Protein AF-A0A1H3EQS1-F1 (afdb_monomer_lite)

InterPro domains:
  IPR036527 SCP2 sterol-binding domain superfamily [SSF55718] (4-58)

Foldseek 3Di:
DPQDQQEWEAEPVDGDIDGHHDPDNHRKYKYYHPCVSVVNDPDDIDIDPDDDPPPPPPD

Sequence (59 aa):
MTGGPALLLRPDDRDAERRGDIGGETPRVVRGSTVDLSGRGPGELKAEGGELPELGRWR

Structure (mmCIF, N/CA/C/O backbone):
data_AF-A0A1H3EQS1-F1
#
_entry.id   AF-A0A1H3EQS1-F1
#
loop_
_atom_site.group_PDB
_atom_site.id
_atom_site.type_symbol
_atom_site.label_atom_id
_atom_site.label_alt_id
_atom_site.label_comp_id
_atom_site.label_asym_id
_atom_site.label_entity_id
_atom_site.label_seq_id
_atom_site.pdbx_PDB_ins_code
_atom_site.Cartn_x
_atom_site.Cartn_y
_atom_site.Cartn_z
_atom_site.occupancy
_atom_site.B_iso_or_equiv
_atom_site.auth_seq_id
_atom_site.auth_comp_id
_atom_site.auth_asym_id
_atom_site.auth_atom_id
_atom_site.pdbx_PDB_model_num
ATOM 1 N N . MET A 1 1 ? -18.602 -6.904 12.675 1.00 37.03 1 MET A N 1
ATOM 2 C CA . MET A 1 1 ? -18.542 -6.165 11.398 1.00 37.03 1 MET A CA 1
ATOM 3 C C . MET A 1 1 ? -17.320 -6.668 10.656 1.00 37.03 1 MET A C 1
ATOM 5 O O . MET A 1 1 ? -16.233 -6.600 11.207 1.00 37.03 1 MET A O 1
ATOM 9 N N . THR A 1 2 ? -17.505 -7.289 9.496 1.00 48.47 2 THR A N 1
ATOM 10 C CA . THR A 1 2 ? -16.418 -7.786 8.641 1.00 48.47 2 THR A CA 1
ATOM 11 C C . THR A 1 2 ? -15.717 -6.588 8.005 1.00 48.47 2 THR A C 1
ATOM 13 O O . THR A 1 2 ? -16.287 -5.950 7.121 1.00 48.47 2 THR A O 1
ATOM 16 N N . GLY A 1 3 ? -14.542 -6.233 8.532 1.00 52.59 3 GLY A N 1
ATOM 17 C CA . GLY A 1 3 ? -13.710 -5.145 8.022 1.00 52.59 3 GLY A CA 1
ATOM 18 C C . GLY A 1 3 ? -13.289 -5.430 6.584 1.00 52.59 3 GLY A C 1
ATOM 19 O O . GLY A 1 3 ? -12.855 -6.535 6.272 1.00 52.59 3 GLY A O 1
ATOM 20 N N . GLY A 1 4 ? -13.495 -4.455 5.698 1.00 52.50 4 GLY A N 1
ATOM 21 C CA . GLY A 1 4 ? -12.948 -4.496 4.345 1.00 52.50 4 GLY A CA 1
ATOM 22 C C . GLY A 1 4 ? -11.420 -4.353 4.361 1.00 52.50 4 GLY A C 1
ATOM 23 O O . GLY A 1 4 ? -10.853 -4.007 5.397 1.00 52.50 4 GLY A O 1
ATOM 24 N N . PRO A 1 5 ? -10.748 -4.591 3.223 1.00 57.00 5 PRO A N 1
ATOM 25 C CA . PRO A 1 5 ? -9.292 -4.600 3.156 1.00 57.00 5 PRO A CA 1
ATOM 26 C C . PRO A 1 5 ? -8.719 -3.255 3.607 1.00 57.00 5 PRO A C 1
ATOM 28 O O . PRO A 1 5 ? -9.013 -2.213 3.018 1.00 57.00 5 PRO A O 1
ATOM 31 N N . ALA A 1 6 ? -7.889 -3.290 4.648 1.00 71.19 6 ALA A N 1
ATOM 32 C CA . ALA A 1 6 ? -7.260 -2.104 5.219 1.00 71.19 6 ALA A CA 1
ATOM 33 C C . ALA A 1 6 ? -6.078 -1.574 4.375 1.00 71.19 6 ALA A C 1
ATOM 35 O O . ALA A 1 6 ? -5.540 -0.507 4.671 1.00 71.19 6 ALA A O 1
ATOM 36 N N . LEU A 1 7 ? -5.679 -2.277 3.307 1.00 78.62 7 LEU A N 1
ATOM 37 C CA . LEU A 1 7 ? -4.608 -1.855 2.405 1.00 78.62 7 LEU A CA 1
ATOM 38 C C . LEU A 1 7 ? -4.964 -2.069 0.931 1.00 78.62 7 LEU A C 1
ATOM 40 O O . LEU A 1 7 ? -5.379 -3.148 0.511 1.00 78.62 7 LEU A O 1
ATOM 44 N N . LEU 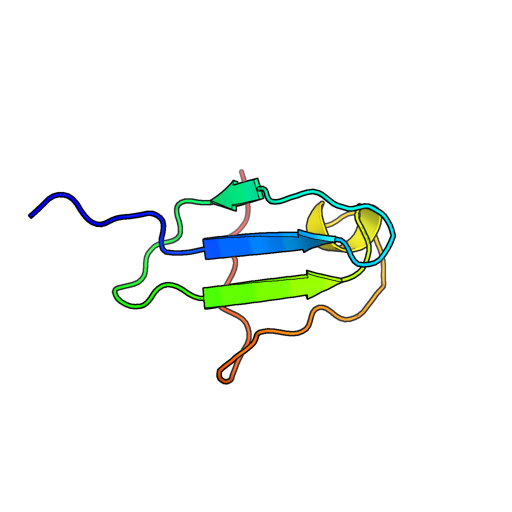A 1 8 ? -4.705 -1.051 0.119 1.00 84.62 8 LEU A N 1
ATOM 45 C CA . LEU A 1 8 ? -4.764 -1.096 -1.337 1.00 84.62 8 LEU A CA 1
ATOM 46 C C . LEU A 1 8 ? -3.385 -0.738 -1.894 1.00 84.62 8 LEU A C 1
ATOM 48 O O . LEU A 1 8 ? -2.873 0.339 -1.626 1.00 84.62 8 LEU A O 1
ATOM 52 N N . LEU A 1 9 ? -2.783 -1.623 -2.678 1.00 86.38 9 LEU A N 1
ATOM 53 C CA . LEU A 1 9 ? -1.525 -1.395 -3.384 1.00 86.38 9 LEU A CA 1
ATOM 54 C C . LEU A 1 9 ? -1.826 -1.051 -4.845 1.00 86.38 9 LEU A C 1
ATOM 56 O O . LEU A 1 9 ? -2.510 -1.820 -5.527 1.00 86.38 9 LEU A O 1
ATOM 60 N N . ARG A 1 10 ? -1.295 0.070 -5.330 1.00 88.62 10 ARG A N 1
ATOM 61 C CA . ARG A 1 10 ? -1.456 0.544 -6.711 1.00 88.62 10 ARG A CA 1
ATOM 62 C C . ARG A 1 10 ? -0.087 0.815 -7.334 1.00 88.62 10 ARG A C 1
ATOM 64 O O . ARG A 1 10 ? 0.532 1.814 -6.973 1.00 88.62 10 ARG A O 1
ATOM 71 N N . PRO A 1 11 ? 0.413 -0.071 -8.210 1.00 89.12 11 PRO A N 1
ATOM 72 C CA . PRO A 1 11 ? 1.670 0.149 -8.898 1.00 89.12 11 PRO A CA 1
ATOM 73 C C . PRO A 1 11 ? 1.600 1.342 -9.848 1.00 89.12 11 PRO A C 1
A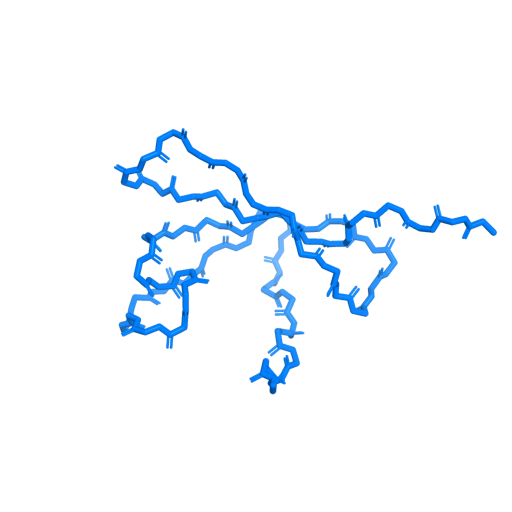TOM 75 O O . PRO A 1 11 ? 0.597 1.522 -10.530 1.00 89.12 11 PRO A O 1
ATOM 78 N N . ASP A 1 12 ? 2.676 2.117 -9.934 1.00 87.31 12 ASP A N 1
ATOM 79 C CA . ASP A 1 12 ? 2.766 3.231 -10.887 1.00 87.31 12 ASP A CA 1
ATOM 80 C C . ASP A 1 12 ? 3.177 2.761 -12.299 1.00 87.31 12 ASP A C 1
ATOM 82 O O . ASP A 1 12 ? 2.857 3.405 -13.294 1.00 87.31 12 ASP A O 1
ATOM 86 N N . ASP A 1 13 ? 3.870 1.622 -12.409 1.00 86.88 13 ASP A N 1
ATOM 87 C CA . ASP A 1 13 ? 4.357 1.057 -13.680 1.00 86.88 13 ASP A CA 1
ATOM 88 C C . ASP A 1 13 ? 3.326 0.208 -14.438 1.00 86.88 13 ASP A C 1
ATOM 90 O O . ASP A 1 13 ? 3.571 -0.180 -15.583 1.00 86.88 13 ASP A O 1
ATOM 94 N N . ARG A 1 14 ? 2.179 -0.101 -13.825 1.00 83.62 14 ARG A N 1
ATOM 95 C CA . ARG A 1 14 ? 1.105 -0.876 -14.457 1.00 83.62 14 ARG A CA 1
ATOM 96 C C . ARG A 1 14 ? -0.250 -0.537 -13.858 1.00 83.62 14 ARG A C 1
ATOM 98 O O . ARG A 1 14 ? -0.365 -0.340 -12.655 1.00 83.62 14 ARG A O 1
ATOM 105 N N . ASP A 1 15 ? -1.283 -0.585 -14.688 1.00 85.19 15 ASP A N 1
ATOM 106 C CA . ASP A 1 15 ? -2.665 -0.390 -14.250 1.00 85.19 15 ASP A CA 1
ATOM 107 C C . ASP A 1 15 ? -3.186 -1.652 -13.543 1.00 85.19 15 ASP A C 1
ATOM 109 O O . ASP A 1 15 ? -3.795 -2.541 -14.141 1.00 85.19 15 ASP A O 1
ATOM 113 N N . ALA A 1 16 ? -2.829 -1.789 -12.266 1.00 84.56 16 ALA A N 1
ATOM 114 C CA . ALA A 1 16 ? -3.223 -2.902 -11.416 1.00 84.56 16 ALA A CA 1
ATOM 115 C C . ALA A 1 16 ? -3.572 -2.413 -10.003 1.00 84.56 16 ALA A C 1
ATOM 117 O O . ALA A 1 16 ? -2.999 -1.459 -9.489 1.00 84.56 16 ALA A O 1
ATOM 118 N N . GLU A 1 17 ? -4.478 -3.115 -9.328 1.00 83.62 17 GLU A N 1
ATOM 119 C CA . GLU A 1 17 ? -4.779 -2.894 -7.912 1.00 83.62 17 GLU A CA 1
ATOM 120 C C . GLU A 1 17 ? -4.670 -4.228 -7.174 1.00 83.62 17 GLU A C 1
ATOM 122 O O . GLU A 1 17 ? -5.213 -5.244 -7.616 1.00 83.62 17 GLU A O 1
ATOM 127 N N . ARG A 1 18 ? -3.971 -4.241 -6.037 1.00 80.25 18 ARG A N 1
ATOM 128 C CA . ARG A 1 18 ? -3.886 -5.412 -5.161 1.00 80.25 18 ARG A CA 1
ATOM 129 C C 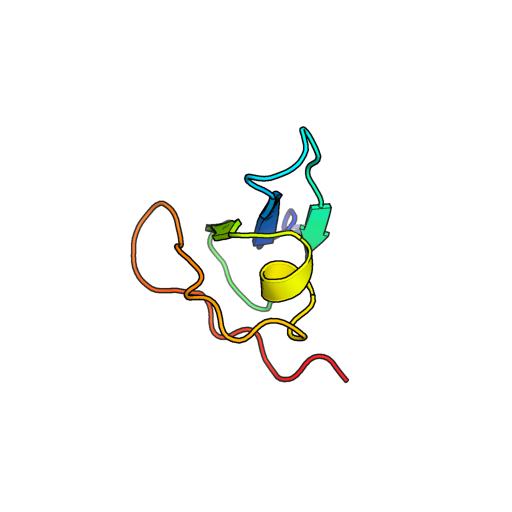. ARG A 1 18 ? -4.369 -5.049 -3.770 1.00 80.25 18 ARG A C 1
ATOM 131 O O . ARG A 1 18 ? -3.923 -4.066 -3.195 1.00 80.25 18 ARG A O 1
ATOM 138 N N . ARG A 1 19 ? -5.260 -5.860 -3.209 1.00 78.12 19 ARG A N 1
ATOM 139 C CA . ARG A 1 19 ? -5.802 -5.634 -1.866 1.00 78.12 19 ARG A CA 1
ATOM 140 C C . ARG A 1 19 ? -5.033 -6.472 -0.856 1.00 78.12 19 ARG A C 1
ATOM 142 O O . ARG A 1 19 ? -4.795 -7.654 -1.099 1.00 78.12 19 ARG A O 1
ATOM 149 N N . GLY A 1 20 ? -4.608 -5.836 0.225 1.00 74.19 20 GLY A N 1
ATOM 150 C CA . GLY A 1 20 ? -3.958 -6.462 1.363 1.00 74.19 20 GLY A CA 1
ATOM 151 C C . GLY A 1 20 ? -4.825 -6.315 2.605 1.00 74.19 20 GLY A C 1
ATOM 152 O O . GLY A 1 20 ? -5.471 -5.286 2.811 1.00 74.19 20 GLY A O 1
ATOM 153 N N . ASP A 1 21 ? -4.815 -7.349 3.432 1.00 68.38 21 ASP A N 1
ATOM 154 C CA . ASP A 1 21 ? -5.321 -7.261 4.792 1.00 68.38 21 ASP A CA 1
ATOM 155 C C . ASP A 1 21 ? -4.148 -6.863 5.686 1.00 68.38 21 ASP A C 1
ATOM 157 O O . ASP A 1 21 ? -3.158 -7.588 5.790 1.00 68.38 21 ASP A O 1
ATOM 161 N N . ILE A 1 22 ? -4.230 -5.677 6.276 1.00 67.00 22 ILE A N 1
ATOM 162 C CA . ILE A 1 22 ? -3.317 -5.247 7.333 1.00 67.00 22 ILE A CA 1
ATOM 163 C C . ILE A 1 22 ? -4.132 -5.015 8.594 1.00 67.00 22 ILE A C 1
ATOM 165 O O . ILE A 1 22 ? -5.296 -4.625 8.523 1.00 67.00 22 ILE A O 1
ATOM 169 N N . GLY A 1 23 ? -3.522 -5.233 9.757 1.00 58.50 23 GLY A N 1
ATOM 170 C CA . GLY A 1 23 ? -4.132 -4.811 11.011 1.00 58.50 23 GLY A CA 1
ATOM 171 C C . GLY A 1 23 ? -4.295 -3.292 11.005 1.00 58.50 23 GLY A C 1
ATOM 172 O O . GLY A 1 23 ? -3.305 -2.568 11.027 1.00 58.50 23 GLY A O 1
ATOM 173 N N . GLY A 1 24 ? -5.533 -2.809 10.936 1.00 60.62 24 GLY A N 1
ATOM 174 C CA . GLY A 1 24 ? -5.827 -1.381 10.933 1.0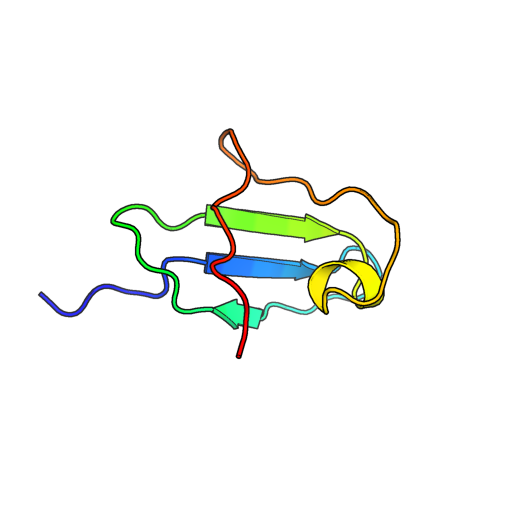0 60.62 24 GLY A CA 1
ATOM 175 C C . GLY A 1 24 ? -7.306 -1.101 10.692 1.00 60.62 24 GLY A C 1
ATOM 176 O O . GLY A 1 24 ? -7.968 -1.806 9.938 1.00 60.62 24 GLY A O 1
ATOM 177 N N . GLU A 1 25 ? -7.834 -0.064 11.341 1.00 58.75 25 GLU A N 1
ATOM 178 C CA . GLU A 1 25 ? -9.246 0.330 11.212 1.00 58.75 25 GLU A CA 1
ATOM 179 C C . GLU A 1 25 ? -9.524 1.160 9.949 1.00 58.75 25 GLU A C 1
ATOM 181 O O . GLU A 1 25 ? -10.668 1.256 9.512 1.00 58.75 25 GLU A O 1
ATOM 186 N N . THR A 1 26 ? -8.496 1.774 9.349 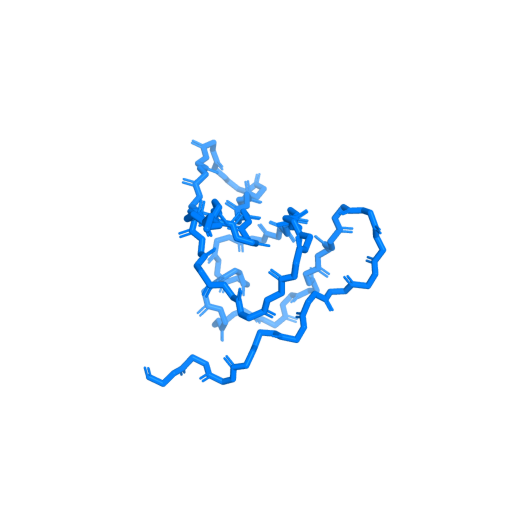1.00 66.31 26 THR A N 1
ATOM 187 C CA . THR A 1 26 ? -8.651 2.686 8.205 1.00 66.31 26 THR A CA 1
ATOM 188 C C . THR A 1 26 ? -7.993 2.124 6.944 1.00 66.31 26 THR A C 1
ATOM 190 O O . THR A 1 26 ? -6.790 1.856 6.976 1.00 66.31 26 THR A O 1
ATOM 193 N N . PRO A 1 27 ? -8.728 2.002 5.821 1.00 66.62 27 PRO A N 1
ATOM 194 C CA . PRO A 1 27 ? -8.152 1.588 4.549 1.00 66.62 27 PRO A CA 1
ATOM 195 C C . PRO A 1 27 ? -7.144 2.623 4.041 1.00 66.62 27 PRO A C 1
ATOM 197 O O . PRO A 1 27 ? -7.471 3.803 3.914 1.00 66.62 27 PRO A O 1
ATOM 200 N N . ARG A 1 28 ? -5.919 2.183 3.731 1.00 75.44 28 ARG A N 1
ATOM 201 C CA . ARG A 1 28 ? -4.860 3.029 3.158 1.00 75.44 28 ARG A CA 1
ATOM 202 C C . ARG A 1 28 ? -4.492 2.585 1.754 1.00 75.44 28 ARG A C 1
ATOM 204 O O . ARG A 1 28 ? -4.407 1.393 1.473 1.00 75.44 28 ARG A O 1
ATOM 211 N N . VAL A 1 29 ? -4.244 3.551 0.877 1.00 84.69 29 VAL A N 1
ATOM 212 C CA . VAL A 1 29 ? -3.746 3.298 -0.480 1.00 84.69 29 VAL A CA 1
ATOM 213 C C . VAL A 1 29 ? -2.247 3.556 -0.491 1.00 84.69 29 VAL A C 1
ATOM 215 O O . VAL A 1 29 ? -1.822 4.630 -0.085 1.00 84.69 29 VAL A O 1
ATOM 218 N N . VAL A 1 30 ? -1.452 2.599 -0.958 1.00 84.81 30 VAL A N 1
ATOM 219 C CA . VAL A 1 30 ? -0.002 2.723 -1.120 1.00 84.81 30 VAL A CA 1
ATOM 220 C C . VAL A 1 30 ? 0.354 2.616 -2.596 1.00 84.81 30 VAL A C 1
ATOM 222 O O . VAL A 1 30 ? -0.081 1.694 -3.290 1.00 84.81 30 VAL A O 1
ATOM 225 N N . ARG A 1 31 ? 1.155 3.572 -3.062 1.00 86.62 31 ARG A N 1
ATOM 226 C CA . ARG A 1 31 ? 1.670 3.676 -4.425 1.00 86.62 31 ARG A CA 1
ATOM 227 C C . ARG A 1 31 ? 3.186 3.509 -4.449 1.00 86.62 31 ARG A C 1
ATOM 229 O O . ARG A 1 31 ? 3.862 3.789 -3.457 1.00 86.62 31 ARG A O 1
ATOM 236 N N . GLY A 1 32 ? 3.697 3.031 -5.574 1.00 85.50 32 GLY A N 1
ATOM 237 C CA . GLY A 1 32 ? 5.115 2.781 -5.819 1.00 85.50 32 GLY A CA 1
ATOM 238 C C . GLY A 1 32 ? 5.299 1.847 -7.011 1.00 85.50 32 GLY A C 1
ATOM 239 O O . GLY A 1 32 ? 4.318 1.417 -7.616 1.00 85.50 32 GLY A O 1
ATOM 240 N N . SER A 1 33 ? 6.535 1.479 -7.354 1.00 85.88 33 SER A N 1
ATOM 241 C CA . SER A 1 33 ? 6.728 0.482 -8.412 1.00 85.88 33 SER A CA 1
ATOM 242 C C . SER A 1 33 ? 6.265 -0.910 -7.958 1.00 85.88 33 SER A C 1
ATOM 244 O O . SER A 1 33 ? 6.263 -1.234 -6.771 1.00 85.88 33 SER A O 1
ATOM 246 N N . THR A 1 34 ? 5.922 -1.791 -8.895 1.00 85.75 34 THR A N 1
ATOM 247 C CA . THR A 1 34 ? 5.562 -3.191 -8.645 1.00 85.75 34 THR A CA 1
ATOM 248 C C . THR A 1 34 ? 6.642 -3.912 -7.835 1.00 85.75 34 THR A C 1
ATOM 250 O O . THR A 1 34 ? 6.327 -4.761 -6.996 1.00 85.75 34 THR A O 1
ATOM 253 N N . VAL A 1 35 ? 7.915 -3.583 -8.072 1.00 83.75 35 VAL A N 1
ATOM 254 C CA . VAL A 1 35 ? 9.059 -4.178 -7.372 1.00 83.75 35 VAL A CA 1
ATOM 255 C C . VAL A 1 35 ? 9.132 -3.668 -5.928 1.00 83.75 35 VAL A C 1
ATOM 257 O O . VAL A 1 35 ? 9.310 -4.474 -5.010 1.00 83.75 35 VAL A O 1
ATOM 260 N N . ASP A 1 36 ? 8.903 -2.371 -5.711 1.00 84.75 36 ASP A N 1
ATOM 261 C CA . ASP A 1 36 ? 8.871 -1.754 -4.376 1.00 84.75 36 ASP A CA 1
ATOM 262 C C . ASP A 1 36 ? 7.676 -2.256 -3.554 1.00 84.75 36 ASP A C 1
ATOM 264 O O . ASP A 1 36 ? 7.841 -2.698 -2.419 1.00 84.75 36 ASP A O 1
ATOM 268 N N . LEU A 1 37 ? 6.479 -2.306 -4.151 1.00 81.12 37 LEU A N 1
ATOM 269 C CA . LEU A 1 37 ? 5.253 -2.823 -3.521 1.00 81.12 37 LEU A CA 1
ATOM 270 C C . LEU A 1 37 ? 5.338 -4.317 -3.175 1.00 81.12 37 LEU A C 1
ATOM 272 O O . LEU A 1 37 ? 4.541 -4.820 -2.385 1.00 81.12 37 LEU A O 1
ATOM 276 N N . SER A 1 38 ? 6.296 -5.036 -3.763 1.00 80.00 38 SER A N 1
ATOM 277 C CA . SER A 1 38 ? 6.598 -6.431 -3.428 1.00 80.00 38 SER A CA 1
ATOM 278 C C . SER A 1 38 ? 7.650 -6.568 -2.317 1.00 80.00 38 SER A C 1
ATOM 280 O O . SER A 1 38 ? 8.061 -7.689 -2.019 1.00 80.00 38 SER A O 1
ATOM 282 N N . GLY A 1 39 ? 8.130 -5.458 -1.744 1.00 76.50 39 GLY A N 1
ATOM 283 C CA . GLY A 1 39 ? 9.203 -5.430 -0.745 1.00 76.50 39 GLY A CA 1
ATOM 284 C C . GLY A 1 39 ? 10.576 -5.824 -1.299 1.00 76.50 39 GLY A C 1
ATOM 285 O O . GLY A 1 39 ? 11.461 -6.205 -0.537 1.00 76.50 39 GLY A O 1
ATOM 286 N N . ARG A 1 40 ? 10.746 -5.804 -2.627 1.00 76.62 40 ARG A N 1
ATOM 287 C CA . ARG A 1 40 ? 11.980 -6.227 -3.315 1.00 76.62 40 ARG A CA 1
ATOM 288 C C . ARG A 1 40 ? 12.766 -5.070 -3.911 1.00 76.62 40 ARG A C 1
ATOM 290 O O . ARG A 1 40 ? 13.887 -5.279 -4.366 1.00 76.62 40 ARG A O 1
ATOM 297 N N . GLY A 1 41 ? 12.160 -3.894 -3.974 1.00 71.81 41 GLY A N 1
ATOM 298 C CA . GLY A 1 41 ? 12.766 -2.713 -4.556 1.00 71.81 41 GLY A CA 1
ATOM 299 C C . GLY A 1 41 ? 13.300 -1.770 -3.478 1.00 71.81 41 GLY A C 1
ATOM 300 O O . GLY A 1 41 ? 12.801 -1.783 -2.352 1.00 71.81 41 GLY A O 1
ATOM 301 N N . PRO A 1 42 ? 14.343 -0.987 -3.794 1.00 69.75 42 PRO A N 1
ATOM 302 C CA . PRO A 1 42 ? 14.898 0.010 -2.885 1.00 69.75 42 PRO A CA 1
ATOM 303 C C . PRO A 1 42 ? 14.098 1.327 -2.885 1.00 69.75 42 PRO A C 1
ATOM 305 O O . PRO A 1 42 ? 14.525 2.288 -2.249 1.00 69.75 42 PRO A O 1
ATOM 308 N N . GLY A 1 43 ? 13.014 1.415 -3.659 1.00 71.00 43 GLY A N 1
ATOM 309 C CA . GLY A 1 43 ? 12.249 2.634 -3.871 1.00 71.00 43 GLY A CA 1
ATOM 310 C C . GLY A 1 43 ? 11.360 3.008 -2.690 1.00 71.00 43 GLY A C 1
ATOM 311 O O . GLY A 1 43 ? 10.959 2.182 -1.869 1.00 71.00 43 GLY A O 1
ATOM 312 N N . GLU A 1 44 ? 11.053 4.299 -2.618 1.00 73.00 44 GLU A N 1
ATOM 313 C CA . GLU A 1 44 ? 10.207 4.872 -1.579 1.00 73.00 44 GLU A CA 1
ATOM 314 C C . GLU A 1 44 ? 8.726 4.641 -1.909 1.00 73.00 44 GLU A C 1
ATOM 316 O O . GLU A 1 44 ? 8.245 5.002 -2.986 1.00 73.00 44 GLU A O 1
ATOM 321 N N . LEU A 1 45 ? 7.995 4.041 -0.971 1.00 80.62 45 LEU A N 1
ATOM 322 C CA . LEU A 1 45 ? 6.547 3.879 -1.060 1.00 80.62 45 LEU A CA 1
ATOM 323 C C . LEU A 1 45 ? 5.840 5.152 -0.590 1.00 80.62 45 LEU A C 1
ATOM 325 O O . LEU A 1 45 ? 6.299 5.828 0.328 1.00 80.62 45 LEU A O 1
ATOM 329 N N . LYS A 1 46 ? 4.682 5.459 -1.174 1.00 80.56 46 LYS A N 1
ATOM 330 C CA . LYS A 1 46 ? 3.871 6.621 -0.779 1.00 80.56 46 LYS A CA 1
ATOM 331 C C . LYS A 1 46 ? 2.473 6.180 -0.393 1.00 80.56 46 LYS A C 1
ATOM 333 O O . LYS A 1 46 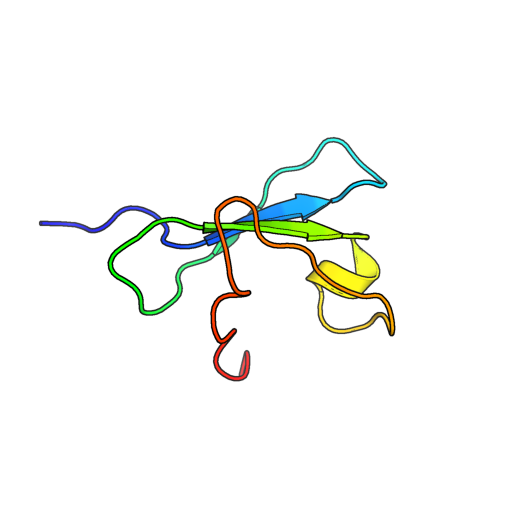? 1.800 5.537 -1.192 1.00 80.56 46 LYS A O 1
ATOM 338 N N . ALA A 1 47 ? 2.022 6.535 0.806 1.00 80.56 47 ALA A N 1
ATOM 339 C CA . ALA A 1 47 ? 0.628 6.351 1.192 1.00 80.56 47 ALA A CA 1
ATOM 340 C C . ALA A 1 47 ? -0.203 7.589 0.836 1.00 80.56 47 ALA A C 1
ATOM 342 O O . ALA A 1 47 ? 0.200 8.723 1.095 1.00 80.56 47 ALA A O 1
ATOM 343 N N . GLU A 1 48 ? -1.390 7.383 0.272 1.00 77.50 48 GLU A N 1
ATOM 344 C CA . GLU A 1 48 ? -2.392 8.441 0.189 1.00 77.50 48 GLU A CA 1
ATOM 345 C C . GLU A 1 48 ? -3.085 8.579 1.547 1.00 77.50 48 GLU A C 1
ATOM 347 O O . GLU A 1 48 ? -3.618 7.608 2.086 1.00 77.50 48 GLU A O 1
ATOM 352 N N . GLY A 1 49 ? -3.085 9.797 2.096 1.00 69.25 49 GLY A N 1
ATOM 353 C CA . GLY A 1 49 ? -3.774 10.111 3.351 1.00 69.25 49 GLY A CA 1
ATOM 354 C C . GLY A 1 49 ? -2.906 10.090 4.614 1.00 69.25 49 GLY A C 1
ATOM 355 O O . GLY A 1 49 ? -3.462 10.121 5.708 1.00 69.25 49 GLY A O 1
ATOM 356 N N . GLY A 1 50 ? -1.574 10.071 4.494 1.00 67.00 50 GLY A N 1
ATOM 357 C CA . GLY A 1 50 ? -0.663 10.255 5.629 1.00 67.00 50 GLY A CA 1
ATOM 358 C C . GLY A 1 50 ? 0.488 9.256 5.640 1.00 67.00 50 GLY A C 1
ATOM 359 O O . GLY A 1 50 ? 1.011 8.895 4.591 1.00 67.00 50 GLY A O 1
ATOM 360 N N . GLU A 1 51 ? 0.898 8.830 6.833 1.00 67.62 51 GLU A N 1
ATOM 361 C CA . GLU A 1 51 ? 2.021 7.904 7.009 1.00 67.62 51 GLU A CA 1
ATOM 362 C C . GLU A 1 51 ? 1.782 6.547 6.327 1.00 67.62 51 GLU A C 1
ATOM 364 O O . GLU A 1 51 ? 0.646 6.096 6.144 1.00 67.62 51 GLU A O 1
ATOM 369 N N . LEU A 1 52 ? 2.864 5.865 5.954 1.00 67.12 52 LEU A N 1
ATOM 370 C CA . LEU A 1 52 ? 2.766 4.489 5.482 1.00 67.12 52 LEU A CA 1
ATOM 371 C C . LEU A 1 52 ? 2.234 3.608 6.616 1.00 67.12 52 LEU A C 1
ATOM 373 O O . LEU A 1 52 ? 2.696 3.739 7.750 1.00 67.12 52 LEU A O 1
ATOM 377 N N . PRO A 1 53 ? 1.272 2.712 6.341 1.00 65.88 53 PRO A N 1
ATOM 378 C CA . PRO A 1 53 ? 0.921 1.709 7.326 1.00 65.88 53 PRO A CA 1
ATOM 379 C C . PRO A 1 53 ? 2.161 0.877 7.636 1.00 65.88 53 PRO A C 1
ATOM 381 O O . PRO A 1 53 ? 2.922 0.534 6.725 1.00 65.88 53 PRO A O 1
ATOM 384 N N . GLU A 1 54 ? 2.348 0.528 8.906 1.00 64.44 54 GLU A N 1
ATOM 385 C CA . GLU A 1 54 ? 3.328 -0.483 9.270 1.00 64.44 54 GLU A CA 1
ATOM 386 C C . GLU A 1 54 ? 2.909 -1.786 8.589 1.00 64.44 54 GLU A C 1
ATOM 388 O O . GLU A 1 54 ? 1.996 -2.491 9.022 1.00 64.44 54 GLU A O 1
ATOM 393 N N . LEU A 1 55 ? 3.554 -2.082 7.461 1.00 62.69 55 LEU A N 1
ATOM 394 C CA . LEU A 1 55 ? 3.453 -3.364 6.793 1.00 62.69 55 LEU A CA 1
ATOM 395 C C . LEU A 1 55 ? 4.172 -4.354 7.706 1.00 62.69 55 LEU A C 1
ATOM 397 O O . LEU A 1 55 ? 5.359 -4.628 7.528 1.00 62.69 55 LEU A O 1
ATOM 401 N N . GLY A 1 56 ? 3.472 -4.818 8.747 1.00 49.72 56 GLY A N 1
ATOM 402 C CA . GLY A 1 56 ? 3.963 -5.847 9.652 1.00 49.72 56 GLY A CA 1
ATOM 403 C C . GLY A 1 56 ? 4.610 -6.942 8.817 1.00 49.72 56 GLY A C 1
ATOM 404 O O . GLY A 1 56 ? 4.037 -7.333 7.800 1.00 49.72 56 GLY A O 1
ATOM 405 N N . ARG A 1 57 ? 5.843 -7.333 9.181 1.00 48.75 57 ARG A N 1
ATOM 406 C CA . ARG A 1 57 ? 6.702 -8.237 8.395 1.00 48.75 57 ARG A CA 1
ATOM 407 C C . ARG A 1 57 ? 5.854 -9.297 7.700 1.00 48.75 57 ARG A C 1
ATOM 409 O O . ARG A 1 57 ? 5.316 -10.178 8.366 1.00 48.75 57 ARG A O 1
ATOM 416 N N . TRP A 1 58 ? 5.745 -9.188 6.378 1.00 48.69 58 TRP A N 1
ATOM 417 C CA . TRP A 1 58 ? 5.099 -10.200 5.557 1.00 48.69 58 TRP A CA 1
ATOM 418 C C . TRP A 1 58 ? 5.899 -11.485 5.780 1.00 48.69 58 TRP A C 1
ATOM 420 O O . TRP A 1 58 ? 7.080 -11.536 5.430 1.00 48.69 58 TRP A O 1
ATOM 430 N N . ARG A 1 59 ? 5.309 -12.460 6.470 1.00 39.44 59 ARG A N 1
ATOM 431 C CA . ARG A 1 59 ? 5.933 -13.752 6.748 1.00 39.44 59 ARG A CA 1
ATOM 432 C C . ARG A 1 59 ? 5.303 -14.821 5.877 1.00 39.44 59 ARG A C 1
ATOM 434 O O . ARG A 1 59 ? 4.064 -14.778 5.723 1.00 39.44 59 ARG A O 1
#

Organism: NCBI:txid418495

Radius of gyration: 11.21 Å; chains: 1; bounding box: 33×24×26 Å

Secondary structure (DSSP, 8-state):
--PPPSEEEEESSSS--EEE--S-SS-EEEEE-HHHHTT-S-SPPEEETSSPP------

pLDDT: mean 72.25, std 13.18, range [37.03, 89.12]